Protein AF-A0A1W9UA61-F1 (afdb_monomer_lite)

Radius of gyration: 19.26 Å; chains: 1; bounding box: 37×30×45 Å

Foldseek 3Di:
DVVVVVVVVVVVVVVVVVVVVVCCVVPVDDDPDPDDDDDDPVNVVVVVVVVVVCVCCVVPVVVCVVVVVVVVCVVVVD

pLDDT: mean 93.53, std 6.52, range [54.22, 98.19]

Secondary structure (DSSP, 8-state):
-HHHHHHHHHHHHHHHHHHHHHHHHHHTSPPS--PPPPPPHHHHHHHHHHHHHHHHHHH-THHHHHHHHHHHHHHHH-

Sequence (78 aa):
MLWLAVVGVINSVISISYYWKIIRAIYLTPAETEERIDTSPALAIALGVAVTGVFIVGIFPSLILNLLQTAAQIFFVG

Structure (mmCIF, N/CA/C/O backbone):
data_AF-A0A1W9UA61-F1
#
_entry.id   AF-A0A1W9UA61-F1
#
loop_
_atom_site.group_PDB
_atom_site.id
_atom_site.type_symbol
_atom_site.label_atom_id
_atom_site.label_alt_id
_atom_site.label_comp_id
_atom_site.label_asym_id
_atom_site.label_entity_id
_atom_site.label_seq_id
_atom_site.pdbx_PDB_ins_code
_atom_site.Cartn_x
_atom_site.Cartn_y
_atom_site.Cartn_z
_atom_site.occupancy
_atom_site.B_iso_or_equiv
_atom_site.auth_seq_id
_atom_site.auth_comp_id
_atom_site.auth_asym_id
_atom_site.auth_atom_id
_atom_site.pdbx_PDB_model_num
ATOM 1 N N . MET A 1 1 ? 22.386 -10.307 -10.769 1.00 73.62 1 MET A N 1
ATOM 2 C CA . MET A 1 1 ? 21.053 -9.792 -10.377 1.00 73.62 1 MET A CA 1
ATOM 3 C C . MET A 1 1 ? 20.066 -10.883 -9.981 1.00 73.62 1 MET A C 1
ATOM 5 O O . MET A 1 1 ? 19.267 -10.630 -9.094 1.00 73.62 1 MET A O 1
ATOM 9 N N . LEU A 1 2 ? 20.135 -12.094 -10.554 1.00 93.56 2 LEU A N 1
ATOM 10 C CA . LEU A 1 2 ? 19.211 -13.183 -10.202 1.00 93.56 2 LEU A CA 1
ATOM 11 C C . LEU A 1 2 ? 19.201 -13.510 -8.695 1.00 93.56 2 LEU A C 1
ATOM 13 O O . LEU A 1 2 ? 18.137 -13.612 -8.100 1.00 93.56 2 LEU A O 1
ATOM 17 N N . TRP A 1 3 ? 20.375 -13.607 -8.062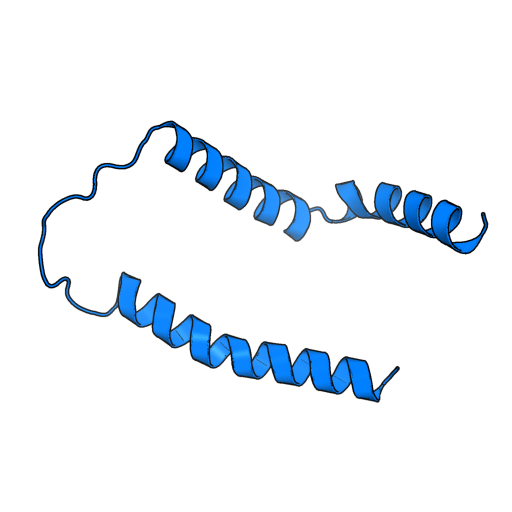 1.00 95.88 3 TRP A N 1
ATOM 18 C CA . TRP A 1 3 ? 20.469 -13.925 -6.632 1.00 95.88 3 TRP A CA 1
ATOM 19 C C . TRP A 1 3 ? 19.828 -12.849 -5.735 1.00 95.88 3 TRP A C 1
ATOM 21 O O . TRP A 1 3 ? 19.162 -13.190 -4.764 1.00 95.88 3 TRP A O 1
ATOM 31 N N . LEU A 1 4 ? 19.949 -11.562 -6.093 1.00 96.81 4 LEU A N 1
ATOM 32 C CA . LEU A 1 4 ? 19.282 -10.458 -5.388 1.00 96.81 4 LEU A CA 1
ATOM 33 C C . LEU A 1 4 ? 17.760 -10.531 -5.536 1.00 96.81 4 LEU A C 1
ATOM 35 O O . LEU A 1 4 ? 17.043 -10.335 -4.561 1.00 96.81 4 LEU A O 1
ATOM 39 N N . ALA A 1 5 ? 17.265 -10.852 -6.735 1.00 96.81 5 ALA A N 1
ATOM 40 C CA . ALA A 1 5 ? 15.835 -11.037 -6.966 1.00 96.81 5 ALA A CA 1
ATOM 41 C C . ALA A 1 5 ? 15.276 -12.190 -6.114 1.00 96.81 5 ALA A C 1
ATOM 43 O O . ALA A 1 5 ? 14.230 -12.038 -5.490 1.00 96.81 5 ALA A O 1
ATOM 44 N N . VAL A 1 6 ? 16.006 -13.308 -6.022 1.00 97.75 6 VAL A N 1
ATOM 45 C CA . VAL A 1 6 ? 15.639 -14.448 -5.165 1.00 97.75 6 VAL A CA 1
ATOM 46 C C . VAL A 1 6 ? 15.570 -14.034 -3.695 1.00 97.75 6 VAL A C 1
ATOM 48 O O . VAL A 1 6 ? 14.577 -14.320 -3.030 1.00 97.75 6 VAL A O 1
ATOM 51 N N . VAL A 1 7 ? 16.577 -13.312 -3.194 1.00 97.88 7 VAL A N 1
ATOM 52 C CA . VAL A 1 7 ? 16.573 -12.783 -1.820 1.00 97.88 7 VAL A CA 1
ATOM 53 C C . VAL A 1 7 ? 15.378 -11.853 -1.590 1.00 97.88 7 VAL A C 1
ATOM 55 O O . VAL A 1 7 ? 14.713 -11.965 -0.562 1.00 97.88 7 VAL A O 1
ATOM 58 N N . GLY A 1 8 ? 15.057 -10.986 -2.555 1.00 96.81 8 GLY A N 1
ATOM 59 C CA . GLY A 1 8 ? 13.893 -10.100 -2.490 1.00 96.81 8 GLY A CA 1
ATOM 60 C C . GLY A 1 8 ? 12.570 -10.860 -2.368 1.00 96.81 8 GLY A C 1
ATOM 61 O O . GLY A 1 8 ? 11.761 -10.548 -1.497 1.00 96.81 8 GLY A O 1
ATOM 62 N N . VAL A 1 9 ? 12.376 -11.905 -3.177 1.00 97.44 9 VAL A N 1
ATOM 63 C CA . VAL A 1 9 ? 11.173 -12.753 -3.114 1.00 97.44 9 VAL A CA 1
ATOM 64 C C . VAL A 1 9 ? 11.088 -13.494 -1.779 1.00 97.44 9 VAL A C 1
ATOM 66 O O . VAL A 1 9 ? 10.027 -13.500 -1.155 1.00 97.44 9 VAL A O 1
ATOM 69 N N . ILE A 1 10 ? 12.196 -14.073 -1.301 1.00 98.00 10 ILE A N 1
ATOM 70 C CA . ILE A 1 10 ? 12.245 -14.738 0.010 1.00 98.00 10 ILE A CA 1
ATOM 71 C C . ILE A 1 10 ? 11.867 -13.753 1.121 1.00 98.00 10 ILE A C 1
ATOM 73 O O . ILE A 1 10 ? 11.048 -14.088 1.977 1.00 98.00 10 ILE A O 1
ATOM 77 N N . ASN A 1 11 ? 12.397 -12.527 1.084 1.00 97.12 11 ASN A N 1
ATOM 78 C CA . ASN A 1 11 ? 12.045 -11.482 2.039 1.00 97.12 11 ASN A CA 1
ATOM 79 C C . ASN A 1 11 ? 10.531 -11.205 2.040 1.00 97.12 11 ASN A C 1
ATOM 81 O O . ASN A 1 11 ? 9.921 -11.204 3.106 1.00 97.12 11 ASN A O 1
ATOM 85 N N . SER A 1 12 ? 9.901 -11.069 0.868 1.00 96.12 12 SER A N 1
ATOM 86 C CA . SER A 1 12 ? 8.447 -10.872 0.761 1.00 96.12 12 SER A CA 1
ATOM 87 C C . SER A 1 12 ? 7.633 -12.042 1.331 1.00 96.12 12 SER A C 1
ATOM 89 O O . SER A 1 12 ? 6.637 -11.817 2.021 1.00 96.12 12 SER A O 1
ATOM 91 N N . VAL A 1 13 ? 8.062 -13.287 1.095 1.00 96.88 13 VAL A N 1
ATOM 92 C CA . VAL A 1 13 ? 7.403 -14.488 1.645 1.00 96.88 13 VAL A CA 1
ATOM 93 C C . VAL A 1 13 ? 7.505 -14.520 3.171 1.00 96.88 13 VAL A C 1
ATOM 95 O O . VAL A 1 13 ? 6.518 -14.790 3.859 1.00 96.88 13 VAL A O 1
ATOM 98 N N . ILE A 1 14 ? 8.679 -14.196 3.717 1.00 97.00 14 ILE A N 1
ATOM 99 C CA . ILE A 1 14 ? 8.879 -14.096 5.164 1.00 97.00 14 ILE A CA 1
ATOM 100 C C . ILE A 1 14 ? 7.973 -12.997 5.739 1.00 97.00 14 ILE A C 1
ATOM 102 O O . ILE A 1 14 ? 7.266 -13.246 6.717 1.00 97.00 14 ILE A O 1
ATOM 106 N N . SER A 1 15 ? 7.920 -11.814 5.112 1.00 96.56 15 SER A N 1
ATOM 107 C CA . SER A 1 15 ? 7.082 -10.690 5.556 1.00 96.56 15 SER A CA 1
ATOM 108 C C . SER A 1 15 ? 5.595 -11.041 5.649 1.00 96.56 15 SER A C 1
ATOM 110 O O . SER A 1 15 ? 4.948 -10.632 6.613 1.00 96.56 15 SER A O 1
ATOM 112 N N . ILE A 1 16 ? 5.054 -11.848 4.727 1.00 96.62 16 ILE A N 1
ATOM 113 C CA . ILE A 1 16 ? 3.651 -12.303 4.776 1.00 96.62 16 ILE A CA 1
ATOM 114 C C . ILE A 1 16 ? 3.313 -12.967 6.116 1.00 96.62 16 ILE A C 1
ATOM 116 O O . ILE A 1 16 ? 2.272 -12.676 6.707 1.00 96.62 16 ILE A O 1
ATOM 120 N N . SER A 1 17 ? 4.208 -13.809 6.639 1.00 93.88 17 SER A N 1
ATOM 121 C CA . SER A 1 17 ? 3.988 -14.497 7.918 1.00 93.88 17 SER A CA 1
ATOM 122 C C . SER A 1 17 ? 3.924 -13.522 9.098 1.00 93.88 17 SER A C 1
ATOM 124 O O . SER A 1 17 ? 3.202 -13.762 10.067 1.00 93.88 17 SER A O 1
ATOM 126 N N . TYR A 1 18 ? 4.661 -12.411 9.030 1.00 95.31 18 TYR A N 1
ATOM 127 C CA . TYR A 1 18 ? 4.608 -11.355 10.042 1.00 95.31 18 TYR A CA 1
ATOM 128 C C . TYR A 1 18 ? 3.342 -10.507 9.913 1.00 95.31 18 TYR A C 1
ATOM 130 O O . TYR A 1 18 ? 2.681 -10.252 10.918 1.00 95.31 18 TYR A O 1
ATOM 138 N N . TYR A 1 19 ? 2.955 -10.126 8.696 1.00 96.12 19 TYR A N 1
ATOM 139 C CA . TYR A 1 19 ? 1.731 -9.353 8.466 1.00 96.12 19 TYR A CA 1
ATOM 140 C C . TYR A 1 19 ? 0.475 -10.122 8.857 1.00 96.12 19 TYR A C 1
ATOM 142 O O . TYR A 1 19 ? -0.436 -9.541 9.443 1.00 96.12 19 TYR A O 1
ATOM 150 N N . TRP A 1 20 ? 0.460 -11.440 8.652 1.00 96.62 20 TRP A N 1
ATOM 151 C CA . TRP A 1 20 ? -0.617 -12.287 9.149 1.00 96.62 20 TRP A CA 1
ATOM 152 C C . TRP A 1 20 ? -0.815 -12.161 10.666 1.00 96.62 20 TRP A C 1
ATOM 154 O O . TRP A 1 20 ? -1.945 -12.034 11.136 1.00 96.62 20 TRP A O 1
ATOM 164 N N . LYS A 1 21 ? 0.275 -12.139 11.447 1.00 95.25 21 LYS A N 1
ATOM 165 C CA . LYS A 1 21 ? 0.200 -11.971 12.909 1.00 95.25 21 LYS A CA 1
ATOM 166 C C . LYS A 1 21 ? -0.422 -10.626 13.293 1.00 95.25 21 LYS A C 1
ATOM 168 O O . LYS A 1 21 ? -1.217 -10.588 14.226 1.00 95.25 21 LYS A O 1
ATOM 173 N N . ILE A 1 22 ? -0.097 -9.558 12.561 1.00 96.12 22 ILE A N 1
ATOM 174 C CA . ILE A 1 22 ? -0.653 -8.214 12.782 1.00 96.12 22 ILE A CA 1
ATOM 175 C C . ILE A 1 22 ? -2.152 -8.195 12.471 1.00 96.12 22 ILE A C 1
ATOM 177 O O . ILE A 1 22 ? -2.942 -7.780 13.311 1.00 96.12 22 ILE A O 1
ATOM 181 N N . ILE A 1 23 ? -2.560 -8.700 11.303 1.00 96.69 23 ILE A N 1
ATOM 182 C CA . ILE A 1 23 ? -3.976 -8.759 10.904 1.00 96.69 23 ILE A CA 1
ATOM 183 C C . ILE A 1 23 ? -4.781 -9.563 11.927 1.00 96.69 23 ILE A C 1
ATOM 185 O O . ILE A 1 23 ? -5.851 -9.132 12.352 1.00 96.69 23 ILE A O 1
ATOM 189 N N . ARG A 1 24 ? -4.244 -10.704 12.375 1.00 96.19 24 ARG A N 1
ATOM 190 C CA . ARG A 1 24 ? -4.869 -11.510 13.425 1.00 96.19 24 ARG A CA 1
ATOM 191 C C . ARG A 1 24 ? -5.031 -10.719 14.722 1.00 96.19 24 ARG A C 1
ATOM 193 O O . ARG A 1 24 ? -6.107 -10.757 15.300 1.00 96.19 24 ARG A O 1
ATOM 200 N N . ALA A 1 25 ? -3.996 -10.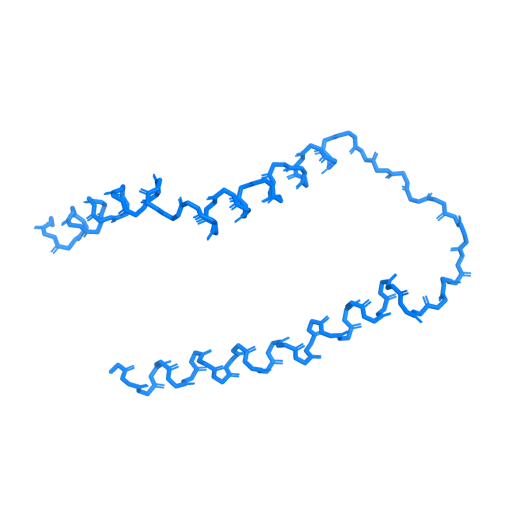005 15.160 1.00 94.56 25 ALA A N 1
ATOM 201 C CA . ALA A 1 25 ? -4.057 -9.205 16.378 1.00 94.56 25 ALA A CA 1
ATOM 202 C C . ALA A 1 25 ? -5.098 -8.076 16.300 1.00 94.56 25 ALA A C 1
ATOM 204 O O . ALA A 1 25 ? -5.756 -7.812 17.296 1.00 94.56 25 ALA A O 1
ATOM 205 N N . ILE A 1 26 ? -5.271 -7.450 15.130 1.00 93.88 26 ILE A N 1
ATOM 206 C CA . ILE A 1 26 ? -6.212 -6.333 14.942 1.00 93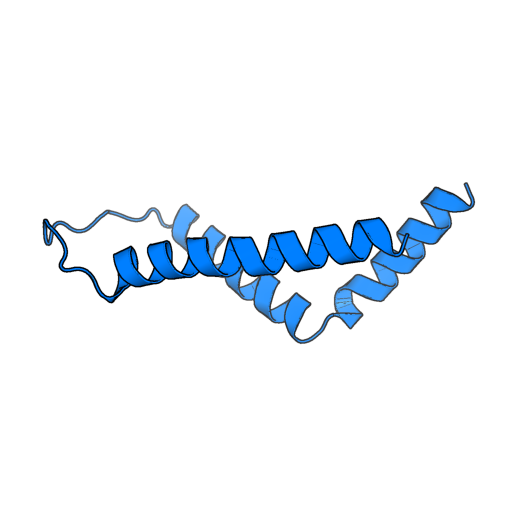.88 26 ILE A CA 1
ATOM 207 C C . ILE A 1 26 ? -7.665 -6.814 14.821 1.00 93.88 26 ILE A C 1
ATOM 209 O O . ILE A 1 26 ? -8.559 -6.179 15.369 1.00 93.88 26 ILE A O 1
ATOM 213 N N . TYR A 1 27 ? -7.917 -7.904 14.088 1.00 93.88 27 TYR A N 1
ATOM 214 C CA . TYR A 1 27 ? -9.283 -8.284 13.692 1.00 93.88 27 TYR A CA 1
ATOM 215 C C . TYR A 1 27 ? -9.812 -9.571 14.329 1.00 93.88 27 TYR A C 1
ATOM 217 O O . TYR A 1 27 ? -11.023 -9.774 14.355 1.00 93.88 27 TYR A O 1
ATOM 225 N N . LEU A 1 28 ? -8.938 -10.473 14.785 1.00 95.38 28 LEU A N 1
ATOM 226 C CA . LEU A 1 28 ? -9.319 -11.826 15.224 1.00 95.38 28 LEU A CA 1
ATOM 227 C C . LEU A 1 28 ? -9.066 -12.078 16.715 1.00 95.38 28 LEU A C 1
ATOM 229 O O . LEU A 1 28 ? -9.502 -13.101 17.241 1.00 95.38 28 LEU A O 1
ATOM 233 N N . THR A 1 29 ? -8.345 -11.186 17.387 1.00 93.50 29 THR A N 1
ATOM 234 C CA . THR A 1 29 ? -8.076 -11.276 18.822 1.00 93.50 29 THR A CA 1
ATOM 235 C C . THR A 1 29 ? -9.040 -10.356 19.579 1.00 93.50 29 THR A C 1
ATOM 237 O O . THR A 1 29 ? -9.203 -9.207 19.170 1.00 93.50 29 THR A O 1
ATOM 240 N N . PRO A 1 30 ? -9.677 -10.821 20.671 1.00 91.12 30 PRO A N 1
ATOM 241 C CA . PRO A 1 30 ? -10.496 -9.963 21.524 1.00 91.12 30 PRO A CA 1
ATOM 242 C C . PRO A 1 30 ? -9.687 -8.791 22.088 1.00 91.12 30 PRO A C 1
ATOM 244 O O . PRO A 1 30 ? -8.544 -8.976 22.508 1.00 91.12 30 PRO A O 1
ATOM 247 N N . ALA A 1 31 ? -10.283 -7.600 22.111 1.00 88.12 31 ALA A N 1
ATOM 248 C CA . ALA A 1 31 ? -9.670 -6.435 22.735 1.00 88.12 31 ALA A CA 1
ATOM 249 C C . ALA A 1 31 ? -9.647 -6.592 24.264 1.00 88.12 31 ALA A C 1
ATOM 251 O O . ALA A 1 31 ? -10.608 -7.083 24.856 1.00 88.12 31 ALA A O 1
ATOM 252 N N . GLU A 1 32 ? -8.561 -6.159 24.907 1.00 87.50 32 GLU A N 1
ATOM 253 C CA . GLU A 1 32 ? -8.449 -6.163 26.375 1.00 87.50 32 GLU A CA 1
ATOM 254 C C . GLU A 1 32 ? -9.308 -5.069 27.029 1.00 87.50 32 GLU A C 1
ATOM 256 O O . GLU A 1 32 ? -9.724 -5.209 28.177 1.00 87.50 32 GLU A O 1
ATOM 261 N N . THR A 1 33 ? -9.592 -3.989 26.296 1.00 88.75 33 THR A N 1
ATOM 262 C CA . THR A 1 33 ? -10.432 -2.869 26.731 1.00 88.75 33 THR A CA 1
ATOM 263 C C . THR A 1 33 ? -11.277 -2.352 25.568 1.00 88.75 33 THR A C 1
ATOM 265 O O . THR A 1 33 ? -10.849 -2.400 24.415 1.00 88.75 33 THR A O 1
ATOM 268 N N . GLU A 1 34 ? -12.470 -1.837 25.868 1.00 82.62 34 GLU A N 1
ATOM 269 C CA . GLU A 1 34 ? -13.337 -1.150 24.895 1.00 82.62 34 GLU A CA 1
ATOM 270 C C . GLU A 1 34 ? -13.097 0.368 24.848 1.00 82.62 34 GLU A C 1
ATOM 272 O O . GLU A 1 34 ? -13.834 1.110 24.193 1.00 82.62 34 GLU A O 1
ATOM 277 N N . GLU A 1 35 ? -12.072 0.853 25.551 1.00 87.62 35 GLU A N 1
ATOM 278 C CA . GLU A 1 35 ? -11.720 2.266 25.561 1.00 87.62 35 GLU A CA 1
ATOM 279 C C . GLU A 1 35 ? -11.374 2.747 24.146 1.00 87.62 35 GLU A C 1
ATOM 281 O O . GLU A 1 35 ? -10.554 2.162 23.432 1.00 87.62 35 GLU A O 1
ATOM 286 N N . ARG A 1 36 ? -12.033 3.824 23.714 1.00 81.00 36 ARG A N 1
ATOM 287 C CA . ARG A 1 36 ? -11.791 4.393 22.391 1.00 81.00 36 ARG A CA 1
ATOM 288 C C . ARG A 1 36 ? -10.518 5.217 22.415 1.00 81.00 36 ARG A C 1
ATOM 290 O O . ARG A 1 36 ? -10.356 6.103 23.245 1.00 81.00 36 ARG A O 1
ATOM 297 N N . ILE A 1 37 ? -9.655 4.961 21.441 1.00 84.12 37 ILE A N 1
ATOM 298 C CA . ILE A 1 37 ? -8.492 5.804 21.193 1.00 84.12 37 ILE A CA 1
ATOM 299 C C . ILE A 1 37 ? -8.950 7.012 20.377 1.00 84.12 37 ILE A C 1
ATOM 301 O O . ILE A 1 37 ? -9.407 6.867 19.238 1.00 84.12 37 ILE A O 1
ATOM 305 N N . ASP A 1 38 ? -8.798 8.206 20.945 1.00 86.94 38 ASP A N 1
ATOM 306 C CA . ASP A 1 38 ? -9.060 9.445 20.223 1.00 86.94 38 ASP A CA 1
ATOM 307 C C . ASP A 1 38 ? -8.061 9.607 19.075 1.00 86.94 38 ASP A C 1
ATOM 309 O O . ASP A 1 38 ? -6.842 9.655 19.251 1.00 86.94 38 ASP A O 1
ATOM 313 N N . THR A 1 39 ? -8.596 9.686 17.860 1.00 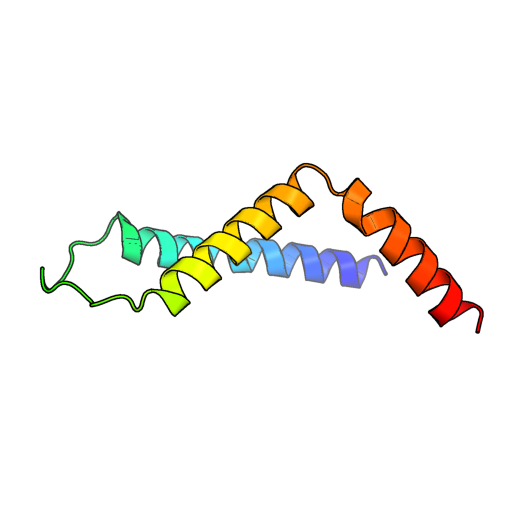86.75 39 THR A N 1
ATOM 314 C CA . THR A 1 39 ? -7.807 9.880 16.645 1.00 86.75 39 THR A CA 1
ATOM 315 C C . THR A 1 39 ? -7.847 11.353 16.265 1.00 86.75 39 THR A C 1
ATOM 317 O O . THR A 1 39 ? -8.923 11.928 16.098 1.00 86.75 39 THR A O 1
ATOM 320 N N . SER A 1 40 ? -6.680 11.980 16.094 1.00 93.94 40 SER A N 1
ATOM 321 C CA . SER A 1 40 ? -6.634 13.372 15.646 1.00 93.94 40 SER A CA 1
ATOM 322 C C . SER A 1 40 ? -7.119 13.495 14.189 1.00 93.94 40 SER A C 1
ATOM 324 O O . SER A 1 40 ? -6.826 12.622 13.364 1.00 93.94 40 SER A O 1
ATOM 326 N N . PRO A 1 41 ? -7.804 14.591 13.812 1.00 94.69 41 PRO A N 1
ATOM 327 C CA . PRO A 1 41 ? -8.229 14.803 12.426 1.00 94.69 41 PRO A CA 1
ATOM 328 C C . PRO A 1 41 ? -7.064 14.775 11.428 1.00 94.69 41 PRO A C 1
ATOM 330 O O . PRO A 1 41 ? -7.202 14.276 10.314 1.00 94.69 41 PRO A O 1
ATOM 333 N N . ALA A 1 42 ? -5.889 15.255 11.846 1.00 96.81 42 ALA A N 1
ATOM 334 C CA . ALA A 1 42 ? -4.675 15.213 11.039 1.00 96.81 42 ALA A CA 1
ATOM 335 C C . ALA A 1 42 ? -4.229 13.771 10.737 1.00 96.81 42 ALA A C 1
ATOM 337 O O . ALA A 1 42 ? -3.876 13.469 9.598 1.00 96.81 42 ALA A O 1
ATOM 338 N N . LEU A 1 43 ? -4.292 12.873 11.729 1.00 95.75 43 LEU A N 1
ATOM 339 C CA . LEU A 1 43 ? -3.961 11.459 11.548 1.00 95.75 43 LEU A CA 1
ATOM 340 C C . LEU A 1 43 ? -4.935 10.779 10.577 1.00 95.75 43 LEU A C 1
ATOM 342 O O . LEU A 1 43 ? -4.501 10.043 9.692 1.00 95.75 43 LEU A O 1
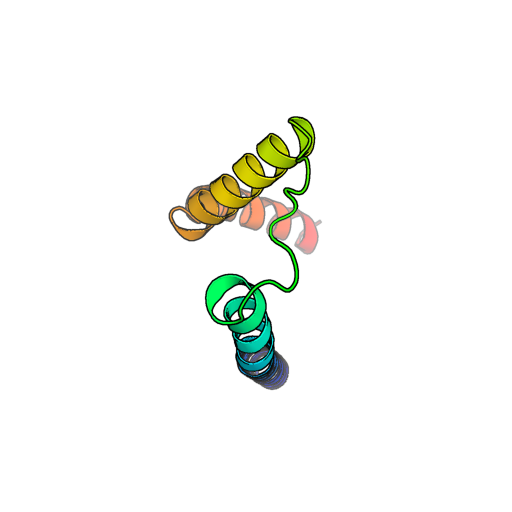ATOM 346 N N . ALA A 1 44 ? -6.232 11.072 10.691 1.00 94.69 44 ALA A N 1
ATOM 347 C CA . ALA A 1 44 ? -7.245 10.533 9.786 1.00 94.69 44 ALA A CA 1
ATOM 348 C C . ALA A 1 44 ? -7.021 10.977 8.329 1.00 94.69 44 ALA A C 1
ATOM 350 O O . ALA A 1 44 ? -7.079 10.153 7.416 1.00 94.69 44 ALA A O 1
ATOM 351 N N . ILE A 1 45 ? -6.706 12.258 8.107 1.00 97.75 45 ILE A N 1
ATOM 352 C CA . ILE A 1 45 ? -6.398 12.786 6.769 1.00 97.75 45 ILE A CA 1
ATOM 353 C C . ILE A 1 45 ? -5.131 12.133 6.213 1.00 97.75 45 ILE A C 1
ATOM 355 O O . ILE A 1 45 ? -5.132 11.683 5.068 1.00 97.75 45 ILE A O 1
ATOM 359 N N . ALA A 1 46 ? -4.067 12.035 7.014 1.00 97.44 46 ALA A N 1
ATOM 360 C CA . ALA A 1 46 ? -2.817 11.409 6.589 1.00 97.44 46 ALA A CA 1
ATOM 361 C C . ALA A 1 46 ? -3.022 9.940 6.180 1.00 97.44 46 ALA A C 1
ATOM 363 O O . ALA A 1 46 ? -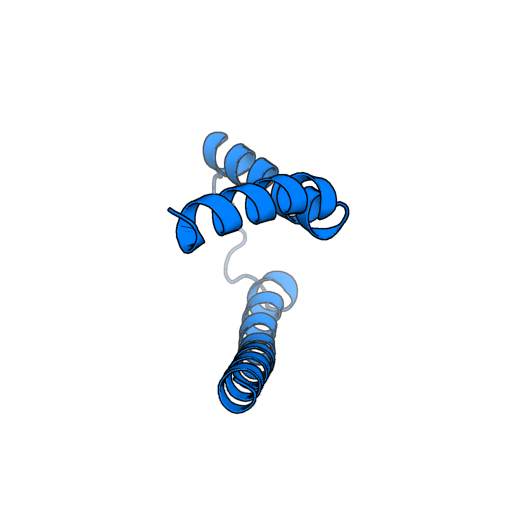2.553 9.526 5.120 1.00 97.44 46 ALA A O 1
ATOM 364 N N . LEU A 1 47 ? -3.781 9.174 6.973 1.00 96.94 47 LEU A N 1
ATOM 365 C CA . LEU A 1 47 ? -4.176 7.802 6.642 1.00 96.94 47 LEU A CA 1
ATOM 366 C C . LEU A 1 47 ? -4.994 7.742 5.351 1.00 96.94 47 LEU A C 1
ATOM 368 O O . LEU A 1 47 ? -4.691 6.931 4.478 1.00 96.94 47 LEU A O 1
ATOM 372 N N . GLY A 1 48 ? -5.988 8.619 5.199 1.00 97.88 48 GLY A N 1
ATOM 373 C CA . GLY A 1 48 ? -6.815 8.687 3.996 1.00 97.88 48 GLY A CA 1
ATOM 374 C C . GLY A 1 48 ? -5.991 8.953 2.735 1.00 97.88 48 GLY A C 1
ATOM 375 O O . GLY A 1 48 ? -6.156 8.257 1.732 1.00 97.88 48 GLY A O 1
ATOM 376 N N . VAL A 1 49 ? -5.053 9.901 2.797 1.00 98.19 49 VAL A N 1
ATOM 377 C CA . VAL A 1 49 ? -4.138 10.213 1.689 1.00 98.19 49 VAL A CA 1
ATOM 378 C C . VAL A 1 49 ? -3.219 9.032 1.387 1.00 98.19 49 VAL A C 1
ATOM 380 O O . VAL A 1 49 ? -3.079 8.667 0.222 1.00 98.19 49 VAL A O 1
ATOM 383 N N . ALA A 1 50 ? -2.630 8.404 2.407 1.00 98.06 50 ALA A N 1
ATOM 384 C CA . ALA A 1 50 ? -1.739 7.262 2.223 1.00 98.06 50 ALA A CA 1
ATOM 385 C C . ALA A 1 50 ? -2.461 6.080 1.559 1.00 98.06 50 ALA A C 1
ATOM 387 O O . ALA A 1 50 ? -1.985 5.551 0.556 1.00 98.06 50 ALA A O 1
ATOM 388 N N . VAL A 1 51 ? -3.640 5.710 2.068 1.00 98.19 51 VAL A N 1
ATOM 389 C CA . VAL A 1 51 ? -4.465 4.629 1.510 1.00 98.19 51 VAL A CA 1
ATOM 390 C C . VAL A 1 51 ? -4.852 4.942 0.066 1.00 98.19 51 VAL A C 1
ATOM 392 O O . VAL A 1 51 ? -4.653 4.115 -0.823 1.00 98.19 51 VAL A O 1
ATOM 395 N N . THR A 1 52 ? -5.336 6.157 -0.190 1.00 98.19 52 THR A N 1
ATOM 396 C CA . THR A 1 52 ? -5.727 6.589 -1.538 1.00 98.19 52 THR A CA 1
ATOM 397 C C . THR A 1 52 ? -4.539 6.557 -2.498 1.00 98.19 52 THR A C 1
ATOM 399 O O . THR A 1 52 ? -4.660 6.039 -3.604 1.00 98.19 52 THR A O 1
ATOM 402 N N . GLY A 1 53 ? -3.371 7.043 -2.071 1.00 97.06 53 GLY A N 1
ATOM 403 C CA . GLY A 1 53 ? -2.145 7.018 -2.865 1.00 97.06 53 GLY A CA 1
ATOM 404 C C . GLY A 1 53 ? -1.704 5.599 -3.223 1.00 97.06 53 GLY A C 1
ATOM 405 O O . GLY A 1 53 ? -1.395 5.337 -4.385 1.00 97.06 53 GLY A O 1
ATOM 406 N N . VAL A 1 54 ? -1.745 4.667 -2.262 1.00 97.38 54 VAL A N 1
ATOM 407 C CA . VAL A 1 54 ? -1.440 3.245 -2.501 1.00 97.38 54 VAL A CA 1
ATOM 408 C C . VAL A 1 54 ? -2.375 2.655 -3.557 1.00 97.38 54 VAL A C 1
ATOM 410 O O . VAL A 1 54 ? -1.901 1.996 -4.481 1.00 97.38 54 VAL A O 1
ATOM 413 N N . PHE A 1 55 ? -3.682 2.924 -3.477 1.00 97.81 55 PHE A N 1
ATOM 414 C CA . PHE A 1 55 ? -4.639 2.437 -4.474 1.00 97.81 55 PHE A CA 1
ATOM 415 C C . PHE A 1 55 ? -4.444 3.078 -5.851 1.00 97.81 55 PHE A C 1
ATOM 417 O O . PHE A 1 55 ? -4.429 2.361 -6.848 1.00 97.81 55 PHE A O 1
ATOM 424 N N . ILE A 1 56 ? -4.258 4.399 -5.926 1.00 97.00 56 ILE A N 1
ATOM 425 C CA . ILE A 1 56 ? -4.042 5.104 -7.198 1.00 97.00 56 ILE A CA 1
ATOM 426 C C . ILE A 1 56 ? -2.798 4.559 -7.900 1.00 97.00 56 ILE A C 1
ATOM 428 O O . ILE A 1 56 ? -2.873 4.196 -9.071 1.00 97.00 56 ILE A O 1
ATOM 432 N N . VAL A 1 57 ? -1.672 4.461 -7.190 1.00 96.31 57 VAL A N 1
ATOM 433 C CA . VAL A 1 57 ? -0.413 3.968 -7.763 1.00 96.31 57 VAL A CA 1
ATOM 434 C C . VAL A 1 57 ? -0.497 2.479 -8.094 1.00 96.31 57 VAL A C 1
ATOM 436 O O . VAL A 1 57 ? -0.006 2.058 -9.138 1.00 96.31 57 VAL A O 1
ATOM 439 N N . GLY A 1 58 ? -1.127 1.680 -7.230 1.00 95.56 58 GLY A N 1
ATOM 440 C CA . GLY A 1 58 ? -1.261 0.239 -7.430 1.00 95.56 58 GLY A CA 1
ATOM 441 C C . GLY A 1 58 ? -2.153 -0.132 -8.617 1.00 95.56 58 GLY A C 1
ATOM 442 O O . GLY A 1 58 ? -1.846 -1.084 -9.329 1.00 95.56 58 GLY A O 1
ATOM 443 N N . ILE A 1 59 ? -3.235 0.619 -8.852 1.00 97.62 59 ILE A N 1
ATOM 444 C CA . ILE A 1 59 ? -4.184 0.365 -9.948 1.00 97.62 59 ILE A CA 1
ATOM 445 C C . ILE A 1 59 ? -3.737 1.056 -11.243 1.00 97.62 59 ILE A C 1
ATOM 447 O O . ILE A 1 59 ? -3.825 0.465 -12.319 1.00 97.62 59 ILE A O 1
ATOM 451 N N . PHE A 1 60 ? -3.234 2.291 -11.152 1.00 96.69 60 PHE A N 1
ATOM 452 C CA . PHE A 1 60 ? -2.822 3.113 -12.293 1.00 96.69 60 PHE A CA 1
ATOM 453 C C . PHE A 1 60 ? -1.322 3.454 -12.225 1.00 96.69 60 PHE A C 1
ATOM 455 O O . PHE A 1 60 ? -0.948 4.625 -12.097 1.00 96.69 60 PHE A O 1
ATOM 462 N N . PRO A 1 61 ? -0.422 2.461 -12.350 1.00 94.69 61 PRO A N 1
ATOM 463 C CA . PRO A 1 61 ? 1.016 2.683 -12.191 1.00 94.69 61 PRO A CA 1
ATOM 464 C C . PRO A 1 61 ? 1.593 3.627 -13.257 1.00 94.69 61 PRO A C 1
ATOM 466 O O . PRO A 1 61 ? 2.570 4.335 -13.005 1.00 94.69 61 PRO A O 1
ATOM 469 N N . SER A 1 62 ? 0.968 3.700 -14.438 1.00 94.19 62 SER A N 1
ATOM 470 C CA . SER A 1 62 ? 1.375 4.586 -15.537 1.00 94.19 62 SER A CA 1
ATOM 471 C C . SER A 1 62 ? 1.442 6.065 -15.142 1.00 94.19 62 SER A C 1
ATOM 473 O O . SER A 1 62 ? 2.238 6.801 -15.724 1.00 94.19 62 SER A O 1
ATOM 475 N N . LEU A 1 63 ? 0.676 6.487 -14.128 1.00 93.12 63 LEU A N 1
ATOM 476 C CA . LEU A 1 63 ? 0.692 7.856 -13.607 1.00 93.12 63 LEU A CA 1
ATOM 477 C C . LEU A 1 63 ? 2.074 8.279 -13.095 1.00 93.12 63 LEU A C 1
ATOM 479 O O . LEU A 1 63 ? 2.438 9.444 -13.224 1.00 93.12 63 LEU A O 1
ATOM 483 N N . ILE A 1 64 ? 2.850 7.343 -12.539 1.00 95.19 64 ILE A N 1
ATOM 484 C CA . ILE A 1 64 ? 4.181 7.630 -11.988 1.00 95.19 64 ILE A CA 1
ATOM 485 C C . ILE A 1 64 ? 5.318 7.060 -12.839 1.00 95.19 64 ILE A C 1
ATOM 487 O O . ILE A 1 64 ? 6.411 7.620 -12.839 1.00 95.19 64 ILE A O 1
ATOM 491 N N . LEU A 1 65 ? 5.085 5.982 -13.597 1.00 95.19 65 LEU A N 1
ATOM 492 C CA . LEU A 1 65 ? 6.149 5.294 -14.338 1.00 95.19 65 LEU A CA 1
ATOM 493 C C . LEU A 1 65 ? 6.840 6.190 -15.375 1.00 95.19 65 LEU A C 1
ATOM 495 O O . LEU A 1 65 ? 8.062 6.137 -15.488 1.00 95.19 65 LEU A O 1
ATOM 499 N N . ASN A 1 66 ? 6.099 7.058 -16.073 1.00 91.88 66 ASN A N 1
ATOM 500 C CA . ASN A 1 66 ? 6.681 7.986 -17.053 1.00 91.88 66 ASN A CA 1
ATOM 501 C C . ASN A 1 66 ? 7.655 8.983 -16.393 1.00 91.88 66 ASN A C 1
ATOM 503 O O . ASN A 1 66 ? 8.735 9.267 -16.921 1.00 91.88 66 ASN A O 1
ATOM 507 N N . LEU A 1 67 ? 7.291 9.484 -15.206 1.00 93.25 67 LEU A N 1
ATOM 508 C CA . LEU A 1 67 ? 8.127 10.390 -14.416 1.00 93.25 67 LEU A CA 1
ATOM 509 C C . LEU A 1 67 ? 9.382 9.670 -13.911 1.00 93.25 67 LEU A C 1
ATOM 511 O O . LEU A 1 67 ? 10.486 10.195 -14.035 1.00 93.25 67 LEU A O 1
ATOM 515 N N . LEU A 1 68 ? 9.221 8.446 -13.398 1.00 95.12 68 LEU A N 1
ATOM 516 C CA . LEU A 1 68 ? 10.328 7.614 -12.922 1.00 95.12 68 LEU A CA 1
ATOM 517 C C . LEU A 1 68 ? 11.305 7.260 -14.046 1.00 95.12 68 LEU A C 1
ATOM 519 O O . LEU A 1 68 ? 12.513 7.303 -13.832 1.00 95.12 68 LEU A O 1
ATOM 523 N N . GLN A 1 69 ? 10.806 6.955 -15.246 1.00 94.62 69 GLN A N 1
ATOM 524 C CA . GLN A 1 69 ? 11.650 6.668 -16.404 1.00 94.62 69 GLN A CA 1
ATOM 525 C C . GLN A 1 69 ? 12.482 7.889 -16.805 1.00 94.62 69 GLN A C 1
ATOM 527 O O . GLN A 1 69 ? 13.684 7.761 -17.027 1.00 94.62 69 GLN A O 1
ATOM 532 N N . THR A 1 70 ? 11.863 9.072 -16.830 1.00 94.50 70 THR A N 1
ATOM 533 C CA . THR A 1 70 ? 12.563 10.332 -17.117 1.00 94.50 70 THR A CA 1
ATOM 534 C C . THR A 1 70 ? 13.629 10.621 -16.057 1.00 94.50 70 THR A C 1
ATOM 536 O O . THR A 1 70 ? 14.775 10.916 -16.389 1.00 94.50 70 THR A O 1
ATOM 539 N N . ALA A 1 71 ? 13.286 10.476 -14.774 1.00 94.31 71 ALA A N 1
ATOM 540 C CA . ALA A 1 71 ? 14.215 10.695 -13.668 1.00 94.31 71 ALA A CA 1
ATOM 541 C C . ALA A 1 71 ? 15.402 9.718 -13.703 1.00 94.31 71 ALA A C 1
ATOM 543 O O . ALA A 1 71 ? 16.545 10.132 -13.523 1.00 94.31 71 ALA A O 1
ATOM 544 N N . ALA A 1 72 ? 15.150 8.437 -13.988 1.00 95.69 72 ALA A N 1
ATOM 545 C CA . ALA A 1 72 ? 16.200 7.433 -14.122 1.00 95.69 72 ALA A CA 1
ATOM 546 C C . ALA A 1 72 ? 17.135 7.743 -15.300 1.00 95.69 72 ALA A C 1
ATOM 548 O O . ALA A 1 72 ? 18.348 7.627 -15.159 1.00 95.69 72 ALA A O 1
ATOM 549 N N . GLN A 1 73 ? 16.596 8.176 -16.444 1.00 94.19 73 GLN A N 1
ATOM 550 C CA . GLN A 1 73 ? 17.414 8.577 -17.591 1.00 94.19 73 GLN A CA 1
ATOM 551 C C . GLN A 1 73 ? 18.335 9.745 -17.244 1.00 94.19 73 GLN A C 1
ATOM 553 O O . GLN A 1 73 ? 19.525 9.665 -17.519 1.00 94.19 73 GLN A O 1
ATOM 558 N N . ILE A 1 74 ? 17.817 10.789 -16.591 1.00 94.56 74 ILE A N 1
ATOM 559 C CA . ILE A 1 74 ? 18.640 11.921 -16.145 1.00 94.56 74 ILE A CA 1
ATOM 560 C C . ILE A 1 74 ? 19.727 11.448 -15.170 1.00 94.56 74 ILE A C 1
ATOM 562 O O . ILE A 1 74 ? 20.874 11.853 -15.306 1.00 94.56 74 ILE A O 1
ATOM 566 N N . PHE A 1 75 ? 19.389 10.572 -14.221 1.00 93.31 75 PHE A N 1
ATOM 567 C CA . PHE A 1 75 ? 20.322 10.095 -13.196 1.00 93.31 75 PHE A CA 1
ATOM 568 C C . PHE A 1 75 ? 21.462 9.218 -13.739 1.00 93.31 75 PHE A C 1
ATOM 570 O O . PHE A 1 75 ? 22.556 9.247 -13.190 1.00 93.31 75 PHE A O 1
ATOM 577 N N . PHE A 1 76 ? 21.207 8.403 -14.767 1.00 89.12 76 PHE A N 1
ATOM 578 C CA . PHE A 1 76 ? 22.210 7.480 -15.317 1.00 89.12 76 PHE A CA 1
ATOM 579 C C . PHE A 1 76 ? 22.936 8.008 -16.561 1.00 89.12 76 PHE A C 1
ATOM 581 O O . PHE A 1 76 ? 23.964 7.444 -16.932 1.00 89.12 76 PHE A O 1
ATOM 588 N N . VAL A 1 77 ? 22.389 9.024 -17.238 1.00 77.31 77 VAL A N 1
ATOM 589 C CA . VAL A 1 77 ? 22.990 9.630 -18.442 1.00 77.31 77 VAL A CA 1
ATOM 590 C C . VAL A 1 77 ? 23.693 10.958 -18.130 1.00 77.31 77 VAL A C 1
ATOM 592 O O . VAL A 1 77 ? 24.594 11.333 -18.879 1.00 77.31 77 VAL A O 1
ATOM 595 N N . GLY A 1 78 ? 23.297 11.659 -17.061 1.00 54.22 78 GLY A N 1
ATOM 596 C CA . GLY A 1 78 ? 24.027 12.813 -16.516 1.00 54.22 78 GLY A CA 1
ATOM 597 C C . GLY A 1 78 ? 25.237 12.388 -15.697 1.00 54.22 78 GLY A C 1
ATOM 598 O O . GLY A 1 78 ? 26.272 13.078 -15.815 1.00 54.22 78 GLY A O 1
#